Protein AF-A0A1S9ZR51-F1 (afdb_monomer)

Foldseek 3Di:
DPPLDPVCLVCLVNLQVVLLVQLLDLVSSVVVLVPDPPVCLVSSLVSNVVVVVVVVVVVVVVVVVVVVVVVVVVVVLVVCVVVDDPVCVVVSVVVVVVVVVVVCVVVCVVVVPVSVVSSVVSSVVVNVVSVVD

Radius of gyration: 22.21 Å; Cα contacts (8 Å, |Δi|>4): 59; chains: 1; bounding box: 39×25×66 Å

Secondary structure (DSSP, 8-state):
-----TTGGG-HHHHHHHHHHHTTSHHHHHHHHHTS-HHHHHHHHHHHHHHHHHHHHHHHHHHHHHHHHHHHHHHHHHHHHHHS-GGGHHHHHHHHHHHHHHHHHHHHHHHH-HHHHHHHHHHHHHHHHHHH-

Nearest PDB structures (foldseek):
  5xgj-assembly1_B  TM=2.500E-01  e=9.463E+00  Homo sapiens

Structure (mmCIF, N/CA/C/O backbone):
data_AF-A0A1S9ZR51-F1
#
_entry.id   AF-A0A1S9ZR51-F1
#
loop_
_atom_site.group_PDB
_atom_site.id
_atom_site.type_symbol
_atom_site.label_atom_id
_atom_site.label_alt_id
_atom_site.label_comp_id
_atom_site.label_asym_id
_atom_site.label_entity_id
_atom_site.label_seq_id
_atom_site.pdbx_PDB_ins_code
_atom_site.Cartn_x
_atom_site.Cartn_y
_atom_site.Cartn_z
_atom_site.occupancy
_atom_site.B_iso_or_equiv
_atom_site.auth_seq_id
_atom_site.auth_comp_id
_atom_site.auth_asym_id
_atom_site.auth_atom_id
_atom_site.pdbx_PDB_model_num
ATOM 1 N N . MET A 1 1 ? 5.133 1.512 22.237 1.00 44.94 1 MET A N 1
ATOM 2 C CA . MET A 1 1 ? 3.835 1.498 21.531 1.00 44.94 1 MET A CA 1
ATOM 3 C C . MET A 1 1 ? 3.168 2.817 21.873 1.00 44.9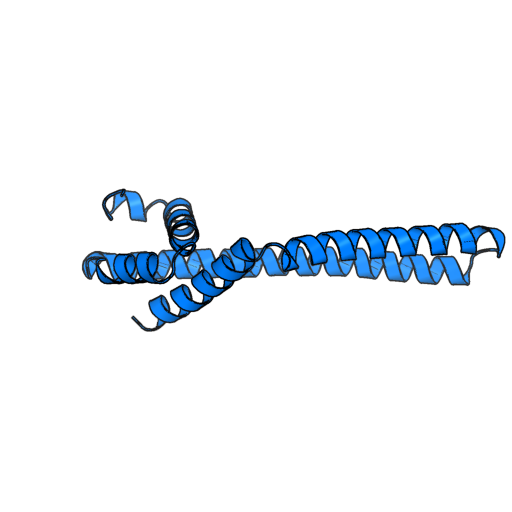4 1 MET A C 1
ATOM 5 O O . MET A 1 1 ? 2.947 3.022 23.059 1.00 44.94 1 MET A O 1
ATOM 9 N N . SER A 1 2 ? 2.989 3.757 20.929 1.00 52.38 2 SER A N 1
ATOM 10 C CA . SER A 1 2 ? 2.182 4.941 21.260 1.00 52.38 2 SER A CA 1
ATOM 11 C C . SER A 1 2 ? 0.784 4.434 21.559 1.00 52.38 2 SER A C 1
ATOM 13 O O . SER A 1 2 ? 0.235 3.635 20.796 1.00 52.38 2 SER A O 1
ATOM 15 N N . VAL A 1 3 ? 0.286 4.800 22.730 1.00 58.62 3 VAL A N 1
ATOM 16 C CA . VAL A 1 3 ? -1.060 4.470 23.171 1.00 58.62 3 VAL A CA 1
ATOM 17 C C . VAL A 1 3 ? -2.011 4.964 22.085 1.00 58.62 3 VAL A C 1
ATOM 19 O O . VAL A 1 3 ? -1.820 6.042 21.528 1.00 58.62 3 VAL A O 1
ATOM 22 N N . LEU A 1 4 ? -2.956 4.118 21.688 1.00 74.00 4 LEU A N 1
ATOM 23 C CA . LEU A 1 4 ? -3.942 4.484 20.686 1.00 74.00 4 LEU A CA 1
ATOM 24 C C . LEU A 1 4 ? -4.889 5.507 21.332 1.00 74.00 4 LEU A C 1
ATOM 26 O O . LEU A 1 4 ? -5.830 5.130 22.024 1.00 74.00 4 LEU A O 1
ATOM 30 N N . ASP A 1 5 ? -4.569 6.787 21.169 1.00 81.00 5 ASP A N 1
ATOM 31 C CA . ASP A 1 5 ? -5.292 7.924 21.733 1.00 81.00 5 ASP A CA 1
ATOM 32 C C . ASP A 1 5 ? -5.824 8.854 20.627 1.00 81.00 5 ASP A C 1
ATOM 34 O O . ASP A 1 5 ? -5.544 8.692 19.432 1.00 81.00 5 ASP A O 1
ATOM 38 N N . GLU A 1 6 ? -6.656 9.825 21.007 1.00 82.50 6 GLU A N 1
ATOM 39 C CA . GLU A 1 6 ? -7.237 10.761 20.041 1.00 82.50 6 GLU A CA 1
ATOM 40 C C . GLU A 1 6 ? -6.191 11.628 19.339 1.00 82.50 6 GLU A C 1
ATOM 42 O O . GLU A 1 6 ? -6.404 12.041 18.198 1.00 82.50 6 GLU A O 1
ATOM 47 N N . GLU A 1 7 ? -5.077 11.922 20.006 1.00 86.31 7 GLU A N 1
ATOM 48 C CA . GLU A 1 7 ? -4.007 12.747 19.456 1.00 86.31 7 GLU A CA 1
ATOM 49 C C . GLU A 1 7 ? -3.256 12.000 18.351 1.00 86.31 7 GLU A C 1
ATOM 51 O O . GLU A 1 7 ? -3.019 12.543 17.270 1.00 86.31 7 GLU A O 1
ATOM 56 N N . TYR A 1 8 ? -2.991 10.715 18.564 1.00 86.31 8 TYR A N 1
ATOM 57 C CA . TYR A 1 8 ? -2.432 9.808 17.578 1.00 86.31 8 TYR A CA 1
ATOM 58 C C . TYR A 1 8 ? -3.314 9.719 16.330 1.00 86.31 8 TYR A C 1
ATOM 60 O O . TYR A 1 8 ? -2.823 9.879 15.211 1.00 86.31 8 TYR A O 1
ATOM 68 N N . LEU A 1 9 ? -4.628 9.551 16.510 1.00 87.25 9 LEU A N 1
ATOM 69 C CA . LEU A 1 9 ? -5.591 9.437 15.408 1.00 87.25 9 LEU A CA 1
ATOM 70 C C . LEU A 1 9 ? -5.778 10.738 14.605 1.00 87.25 9 LEU A C 1
ATOM 72 O O . LEU A 1 9 ? -6.403 10.704 13.544 1.00 87.25 9 LEU A O 1
ATOM 76 N N . LYS A 1 10 ? -5.252 11.885 15.060 1.00 89.56 10 LYS A N 1
ATOM 77 C CA . LYS A 1 10 ? -5.224 13.122 14.255 1.00 89.56 10 LYS A CA 1
ATOM 78 C C . LYS A 1 10 ? -4.160 13.077 13.159 1.00 89.56 10 LYS A C 1
ATOM 80 O O . LYS A 1 10 ? -4.335 13.718 12.127 1.00 89.56 10 LYS A O 1
ATOM 85 N N . ASN A 1 11 ? -3.073 12.331 13.355 1.00 91.44 11 ASN A N 1
ATOM 86 C CA . ASN A 1 11 ? -1.985 12.245 12.383 1.00 91.44 11 ASN A CA 1
ATOM 87 C C . ASN A 1 11 ? -2.157 11.021 11.474 1.00 91.44 11 ASN A C 1
ATOM 89 O O . ASN A 1 11 ? -1.506 9.992 11.657 1.00 91.44 11 ASN A O 1
ATOM 93 N N . THR A 1 12 ? -3.031 11.148 10.474 1.00 90.19 12 THR A N 1
ATOM 94 C CA . THR A 1 12 ? -3.420 10.056 9.563 1.00 90.19 12 THR A CA 1
ATOM 95 C C . THR A 1 12 ? -2.224 9.387 8.887 1.00 90.19 12 THR A C 1
ATOM 97 O O . THR A 1 12 ? -2.130 8.159 8.849 1.00 90.19 12 THR A O 1
ATOM 100 N N . ARG A 1 13 ? -1.244 10.185 8.453 1.00 88.56 13 ARG A N 1
ATOM 101 C CA . ARG A 1 13 ? -0.026 9.696 7.801 1.00 88.56 13 ARG A CA 1
ATOM 102 C C . ARG A 1 13 ? 0.851 8.875 8.741 1.00 88.56 13 ARG A C 1
ATOM 104 O O . ARG A 1 13 ? 1.386 7.844 8.340 1.00 88.56 13 ARG A O 1
ATOM 111 N N . LYS A 1 14 ? 1.004 9.312 9.994 1.00 90.88 14 LYS A N 1
ATOM 112 C CA . LYS A 1 14 ? 1.745 8.552 11.011 1.00 90.88 14 LYS A CA 1
ATOM 113 C C . LYS A 1 14 ? 1.046 7.227 11.311 1.00 90.88 14 LYS A C 1
ATOM 115 O O . LYS A 1 14 ? 1.704 6.193 11.319 1.00 90.88 14 LYS A O 1
ATOM 120 N N . VAL A 1 15 ? -0.277 7.254 11.468 1.00 90.94 15 VAL A N 1
ATOM 121 C CA . VAL A 1 15 ? -1.104 6.061 11.706 1.00 90.94 15 VAL A CA 1
ATOM 122 C C . VAL A 1 15 ? -0.929 5.032 10.583 1.00 90.94 15 VAL A C 1
ATOM 124 O O . VAL A 1 15 ? -0.678 3.856 10.849 1.00 90.94 15 VAL A O 1
ATOM 127 N N . TYR A 1 16 ? -0.991 5.475 9.325 1.00 91.25 16 TYR A N 1
ATOM 128 C CA . TYR A 1 16 ? -0.793 4.604 8.167 1.00 91.25 16 TYR A CA 1
ATOM 129 C C . TYR A 1 16 ? 0.639 4.059 8.061 1.00 91.25 16 TYR A C 1
ATOM 131 O O . TYR A 1 16 ? 0.833 2.872 7.789 1.00 91.25 16 TYR A O 1
ATOM 139 N N . ASN A 1 17 ? 1.651 4.885 8.333 1.00 90.75 17 ASN A N 1
ATOM 140 C CA . ASN A 1 17 ? 3.045 4.438 8.333 1.00 90.75 17 ASN A CA 1
ATOM 141 C C . ASN A 1 17 ? 3.308 3.382 9.414 1.00 90.75 17 ASN A C 1
ATOM 143 O O . ASN A 1 17 ? 3.969 2.381 9.147 1.00 90.75 17 ASN A O 1
ATOM 147 N N . ASP A 1 18 ? 2.768 3.567 10.618 1.00 90.50 18 ASP A N 1
ATOM 148 C CA . ASP A 1 18 ? 2.905 2.602 11.710 1.00 90.50 18 ASP A CA 1
ATOM 149 C C . ASP A 1 18 ? 2.198 1.280 11.392 1.00 90.50 18 ASP A C 1
ATOM 151 O O . ASP A 1 18 ? 2.735 0.208 11.676 1.00 90.50 18 ASP A O 1
ATOM 155 N N . PHE A 1 19 ? 1.026 1.344 10.752 1.00 90.62 19 PHE A N 1
ATOM 156 C CA . PHE A 1 19 ? 0.335 0.169 10.222 1.00 90.62 19 PHE A CA 1
ATOM 157 C C . PHE A 1 19 ? 1.208 -0.584 9.209 1.00 90.62 19 PHE A C 1
ATOM 159 O O . PHE A 1 19 ? 1.439 -1.785 9.358 1.00 90.62 19 PHE A O 1
ATOM 166 N N . CYS A 1 20 ? 1.772 0.127 8.228 1.00 89.31 20 CYS A N 1
ATOM 167 C CA . CYS A 1 20 ? 2.674 -0.460 7.239 1.00 89.31 20 CYS A CA 1
ATOM 168 C C . CYS A 1 20 ? 3.929 -1.059 7.887 1.00 89.31 20 CYS A C 1
ATOM 170 O O . CYS A 1 20 ? 4.393 -2.114 7.467 1.00 89.31 20 CYS A O 1
ATOM 172 N N . ASN A 1 21 ? 4.481 -0.420 8.919 1.00 90.38 21 ASN A N 1
ATOM 173 C CA . ASN A 1 21 ? 5.651 -0.922 9.638 1.00 90.38 21 ASN A CA 1
ATOM 174 C C . ASN A 1 21 ? 5.341 -2.196 10.427 1.00 90.38 21 ASN A C 1
ATOM 176 O O . ASN A 1 21 ? 6.128 -3.136 10.406 1.00 90.38 21 ASN A O 1
ATOM 180 N N . LYS A 1 22 ? 4.168 -2.279 11.060 1.00 88.06 22 LYS A N 1
ATOM 181 C CA . LYS A 1 22 ? 3.724 -3.496 11.755 1.00 88.06 22 LYS A CA 1
ATOM 182 C C . LYS A 1 22 ? 3.479 -4.667 10.802 1.00 88.06 22 LYS A C 1
ATOM 184 O O . LYS A 1 22 ? 3.642 -5.813 11.208 1.00 88.06 22 LYS A O 1
ATOM 189 N N . ALA A 1 23 ? 3.162 -4.402 9.534 1.00 88.50 23 ALA A N 1
ATOM 190 C CA . ALA A 1 23 ? 2.918 -5.439 8.533 1.00 88.50 23 ALA A CA 1
ATOM 191 C C . ALA A 1 23 ? 4.158 -6.284 8.164 1.00 88.50 23 ALA A C 1
ATOM 193 O O . ALA A 1 23 ? 4.039 -7.230 7.385 1.00 88.50 23 ALA A O 1
ATOM 194 N N . ASP A 1 24 ? 5.334 -6.010 8.739 1.00 86.38 24 ASP A N 1
ATOM 195 C CA . ASP A 1 24 ? 6.483 -6.921 8.661 1.00 86.38 24 ASP A CA 1
ATOM 196 C C . ASP A 1 24 ? 6.172 -8.300 9.283 1.00 86.38 24 ASP A C 1
ATOM 198 O O . ASP A 1 24 ? 6.713 -9.310 8.833 1.00 86.38 24 ASP A O 1
ATOM 202 N N . SER A 1 25 ? 5.242 -8.368 10.246 1.00 88.44 25 SER A N 1
ATOM 203 C CA . SER A 1 25 ? 4.689 -9.616 10.785 1.00 88.44 25 SER A CA 1
ATOM 204 C C . SER A 1 25 ? 3.162 -9.552 10.829 1.00 88.44 25 SER A C 1
ATOM 206 O O . SER A 1 25 ? 2.583 -8.767 11.584 1.00 88.44 25 SER A O 1
ATOM 208 N N . TYR A 1 26 ? 2.515 -10.405 10.029 1.00 87.81 26 TYR A N 1
ATOM 209 C CA . TYR A 1 26 ? 1.056 -10.474 9.922 1.00 87.81 26 TYR A CA 1
ATOM 210 C C . TYR A 1 26 ? 0.379 -10.713 11.278 1.00 87.81 26 TYR A C 1
ATOM 212 O O . TYR A 1 26 ? -0.490 -9.931 11.653 1.00 87.81 26 TYR A O 1
ATOM 220 N N . GLU A 1 27 ? 0.821 -11.725 12.032 1.00 88.12 27 GLU A N 1
ATOM 221 C CA . GLU A 1 27 ? 0.243 -12.067 13.341 1.00 88.12 27 GLU A CA 1
ATOM 222 C C . GLU A 1 27 ? 0.326 -10.888 14.312 1.00 88.12 27 GLU A C 1
ATOM 224 O O . GLU A 1 27 ? -0.677 -10.466 14.874 1.00 88.12 27 GLU A O 1
ATOM 229 N N . SER A 1 28 ? 1.494 -10.244 14.408 1.00 87.50 28 SER A N 1
ATOM 230 C CA . SER A 1 28 ? 1.669 -9.106 15.319 1.00 87.50 28 SER A CA 1
ATOM 231 C C . SER A 1 28 ? 0.791 -7.899 14.962 1.00 87.50 28 SER A C 1
ATOM 233 O O . SER A 1 28 ? 0.354 -7.147 15.838 1.00 87.50 28 SER A O 1
ATOM 235 N N . ALA A 1 29 ? 0.534 -7.691 13.668 1.00 88.19 29 ALA A N 1
ATOM 236 C CA . ALA A 1 29 ? -0.319 -6.616 13.187 1.00 88.19 29 ALA A CA 1
ATOM 237 C C . ALA A 1 29 ? -1.802 -6.946 13.396 1.00 88.19 29 ALA A C 1
ATOM 239 O O . ALA A 1 29 ? -2.572 -6.067 13.785 1.00 88.19 29 ALA A O 1
ATOM 240 N N . LYS A 1 30 ? -2.186 -8.207 13.188 1.00 91.75 30 LYS A N 1
ATOM 241 C CA . LYS A 1 30 ? -3.531 -8.712 13.459 1.00 91.75 30 LYS A CA 1
ATOM 242 C C . LYS A 1 30 ? -3.862 -8.615 14.947 1.00 91.75 30 LYS A C 1
ATOM 244 O O . LYS A 1 30 ? -4.861 -7.989 15.289 1.00 91.75 30 LYS A O 1
ATOM 249 N N . ASP A 1 31 ? -2.975 -9.094 15.816 1.00 90.19 31 ASP A N 1
ATOM 250 C CA . ASP A 1 31 ? -3.117 -8.993 17.271 1.00 90.19 31 ASP A CA 1
ATOM 251 C C . ASP A 1 31 ? -3.257 -7.539 17.724 1.00 90.19 31 ASP A C 1
ATOM 253 O O . ASP A 1 31 ? -4.072 -7.216 18.586 1.00 90.19 31 ASP A O 1
ATOM 257 N N . PHE A 1 32 ? -2.496 -6.621 17.124 1.00 88.75 32 PHE A N 1
ATOM 258 C CA . PHE A 1 32 ? -2.646 -5.201 17.420 1.00 88.75 32 PHE A CA 1
ATOM 259 C C . PHE A 1 32 ? -4.054 -4.699 17.080 1.00 88.75 32 PHE A C 1
ATOM 261 O O . PHE A 1 32 ? -4.678 -4.069 17.927 1.00 88.75 32 PHE A O 1
ATOM 268 N N . ILE A 1 33 ? -4.566 -5.006 15.883 1.00 89.50 33 ILE A N 1
ATOM 269 C CA . ILE A 1 33 ? -5.926 -4.636 15.452 1.00 89.50 33 ILE A CA 1
ATOM 270 C C . ILE A 1 33 ? -6.988 -5.279 16.357 1.00 89.50 33 ILE A C 1
ATOM 272 O O . ILE A 1 33 ? -8.045 -4.690 16.594 1.00 89.50 33 ILE A O 1
ATOM 276 N N . ASP A 1 34 ? -6.721 -6.479 16.869 1.00 89.62 34 ASP A N 1
ATOM 277 C CA . ASP A 1 34 ? -7.587 -7.212 17.795 1.00 89.62 34 ASP A CA 1
ATOM 278 C C . ASP A 1 34 ? -7.682 -6.583 19.176 1.00 89.62 34 ASP A C 1
ATOM 280 O O . ASP A 1 34 ? -8.759 -6.589 19.768 1.00 89.62 34 ASP A O 1
ATOM 284 N N . ASN A 1 35 ? -6.623 -5.906 19.606 1.00 89.94 35 ASN A N 1
ATOM 285 C CA . ASN A 1 35 ? -6.570 -5.207 20.883 1.00 89.94 35 ASN A CA 1
ATOM 286 C C . ASN A 1 35 ? -6.968 -3.718 20.808 1.00 89.94 35 ASN A C 1
ATOM 288 O O . ASN A 1 35 ? -6.893 -3.016 21.817 1.00 89.94 35 ASN A O 1
ATOM 292 N N . ILE A 1 36 ? -7.389 -3.204 19.645 1.00 87.62 36 ILE A N 1
ATOM 293 C CA . ILE A 1 36 ? -7.880 -1.822 19.528 1.00 87.62 36 ILE A CA 1
ATOM 294 C C . ILE A 1 36 ? -9.248 -1.693 20.223 1.00 87.62 36 ILE A C 1
ATOM 296 O O . ILE A 1 36 ? -10.176 -2.424 19.868 1.00 87.62 36 ILE A O 1
ATOM 300 N N . PRO A 1 37 ? -9.435 -0.725 21.145 1.00 87.38 37 PRO A N 1
ATOM 301 C CA . PRO A 1 37 ? -10.743 -0.464 21.739 1.00 87.38 37 PRO A CA 1
ATOM 302 C C . PRO A 1 37 ? -11.789 -0.112 20.675 1.00 87.38 37 PRO A C 1
ATOM 304 O O . PRO A 1 37 ? -11.524 0.695 19.780 1.00 87.38 37 PRO A O 1
ATOM 307 N N . ALA A 1 38 ? -13.005 -0.653 20.807 1.00 85.50 38 ALA A N 1
ATOM 308 C CA . ALA A 1 38 ? -14.086 -0.472 19.829 1.00 85.50 38 ALA A CA 1
ATOM 309 C C . ALA A 1 38 ? -14.389 1.007 19.516 1.00 85.50 38 ALA A C 1
ATOM 311 O O . ALA A 1 38 ? -14.658 1.353 18.367 1.00 85.50 38 ALA A O 1
ATOM 312 N N . VAL A 1 39 ? -14.257 1.884 20.520 1.00 85.88 39 VAL A N 1
ATOM 313 C CA . VAL A 1 39 ? -14.445 3.343 20.404 1.00 85.88 39 VAL A CA 1
ATOM 314 C C . VAL A 1 39 ? -13.511 3.963 19.356 1.00 85.88 39 VAL A C 1
ATOM 316 O O . VAL A 1 39 ? -13.895 4.889 18.646 1.00 85.88 39 VAL A O 1
ATOM 319 N N . TYR A 1 40 ? -12.297 3.428 19.216 1.00 87.56 40 TYR A N 1
ATOM 320 C CA . TYR A 1 40 ? -11.284 3.939 18.294 1.00 87.56 40 TYR A CA 1
ATOM 321 C C . TYR A 1 40 ? -11.170 3.129 17.000 1.00 87.56 40 TYR A C 1
ATOM 323 O O . TYR A 1 40 ? -10.650 3.642 16.008 1.00 87.56 40 TYR A O 1
ATOM 331 N N . LEU A 1 41 ? -11.675 1.890 16.978 1.00 89.06 41 LEU A N 1
ATOM 332 C CA . LEU A 1 41 ? -11.552 0.978 15.839 1.00 89.06 41 LEU A CA 1
ATOM 333 C C . LEU A 1 41 ? -12.156 1.559 14.557 1.00 89.06 41 LEU A C 1
ATOM 335 O O . LEU A 1 41 ? -11.507 1.534 13.513 1.00 89.06 41 LEU A O 1
ATOM 339 N N . ALA A 1 42 ? -13.361 2.128 14.636 1.00 89.69 42 ALA A N 1
ATOM 340 C CA . ALA A 1 42 ? -14.037 2.703 13.474 1.00 89.69 42 ALA A CA 1
ATOM 341 C C . ALA A 1 42 ? -13.223 3.847 12.844 1.00 89.69 42 ALA A C 1
ATOM 343 O O . ALA A 1 42 ? -13.056 3.912 11.625 1.00 89.69 42 ALA A O 1
ATOM 344 N N . ARG A 1 43 ? -12.653 4.720 13.685 1.00 89.88 43 ARG A N 1
ATOM 345 C CA . ARG A 1 43 ? -11.832 5.851 13.241 1.00 89.88 43 ARG A CA 1
ATOM 346 C C . ARG A 1 43 ? -10.487 5.391 12.689 1.00 89.88 43 ARG A C 1
ATOM 348 O O . ARG A 1 43 ? -10.077 5.858 11.631 1.00 89.88 43 ARG A O 1
ATOM 355 N N . TYR A 1 44 ? -9.831 4.447 13.362 1.00 90.88 44 TYR A N 1
ATOM 356 C CA . TYR A 1 44 ? -8.595 3.834 12.880 1.00 90.88 44 TYR A CA 1
ATOM 357 C C . TYR A 1 44 ? -8.798 3.184 11.503 1.00 90.88 44 TYR A C 1
ATOM 359 O O . TYR A 1 44 ? -8.043 3.460 10.573 1.00 90.88 44 TYR A O 1
ATOM 367 N N . LYS A 1 45 ? -9.872 2.401 11.338 1.00 92.31 45 LYS A N 1
ATOM 368 C CA . LYS A 1 45 ? -10.261 1.783 10.063 1.00 92.31 45 LYS A CA 1
ATOM 369 C C . LYS A 1 45 ? -10.437 2.821 8.958 1.00 92.31 45 LYS A C 1
ATOM 371 O O . LYS A 1 45 ? -9.853 2.665 7.889 1.00 92.31 45 LYS A O 1
ATOM 376 N N . ALA A 1 46 ? -11.198 3.884 9.216 1.00 91.62 46 ALA A N 1
ATOM 377 C CA . ALA A 1 46 ? -11.431 4.937 8.231 1.00 91.62 46 ALA A CA 1
ATOM 378 C C . ALA A 1 46 ? -10.121 5.599 7.768 1.00 91.62 46 ALA A C 1
ATOM 380 O O . ALA A 1 46 ? -9.920 5.786 6.571 1.00 91.62 46 ALA A O 1
ATOM 381 N N . ILE A 1 47 ? -9.209 5.885 8.704 1.00 93.00 47 ILE A N 1
ATOM 382 C CA . ILE A 1 47 ? -7.900 6.485 8.410 1.00 93.00 47 ILE A CA 1
ATOM 383 C C . ILE A 1 47 ? -7.057 5.564 7.526 1.00 93.00 47 ILE A C 1
ATOM 385 O O . ILE A 1 47 ? -6.576 5.996 6.481 1.00 93.00 47 ILE A O 1
ATOM 389 N N . ILE A 1 48 ? -6.892 4.296 7.922 1.00 93.75 48 ILE A N 1
ATOM 390 C CA . ILE A 1 48 ? -6.059 3.344 7.175 1.00 93.75 48 ILE A CA 1
ATOM 391 C C . ILE A 1 48 ? -6.601 3.131 5.763 1.00 93.75 48 ILE A C 1
ATOM 393 O O . ILE A 1 48 ? -5.824 3.110 4.812 1.00 93.75 48 ILE A O 1
ATOM 397 N N . LEU A 1 49 ? -7.921 2.994 5.610 1.00 93.56 49 LEU A N 1
ATOM 398 C CA . LEU A 1 49 ? -8.532 2.776 4.301 1.00 93.56 49 LEU A CA 1
ATOM 399 C C . LEU A 1 49 ? -8.404 4.000 3.388 1.00 93.56 49 LEU A C 1
ATOM 401 O O . LEU A 1 49 ? -8.067 3.830 2.218 1.00 93.56 49 LEU A O 1
ATOM 405 N N . ALA A 1 50 ? -8.615 5.210 3.914 1.00 92.38 50 ALA A N 1
ATOM 406 C CA . ALA A 1 50 ? -8.491 6.442 3.137 1.00 92.38 50 ALA A CA 1
ATOM 407 C C . ALA A 1 50 ? -7.044 6.699 2.681 1.00 92.38 50 ALA A C 1
ATOM 409 O O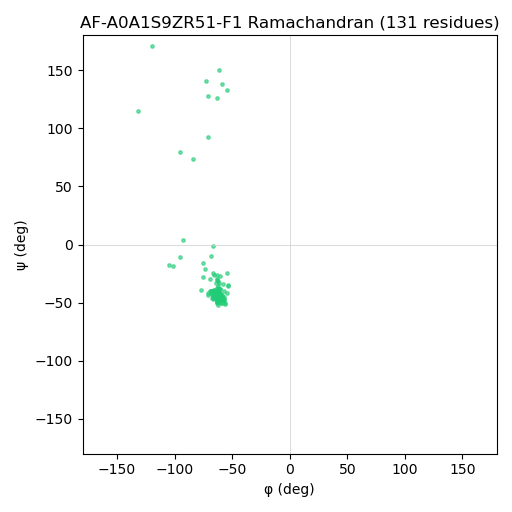 . ALA A 1 50 ? -6.806 6.986 1.507 1.00 92.38 50 ALA A O 1
ATOM 410 N N . GLU A 1 51 ? -6.069 6.548 3.583 1.00 92.12 51 GLU A N 1
ATOM 411 C CA . GLU A 1 51 ? -4.648 6.704 3.248 1.00 92.12 51 GLU A CA 1
ATOM 412 C C . GLU A 1 51 ? -4.182 5.619 2.271 1.00 92.12 51 GLU A C 1
ATOM 414 O O . GLU A 1 51 ? -3.480 5.917 1.305 1.00 92.12 51 GLU A O 1
ATOM 419 N N . HIS A 1 52 ? -4.629 4.371 2.450 1.00 91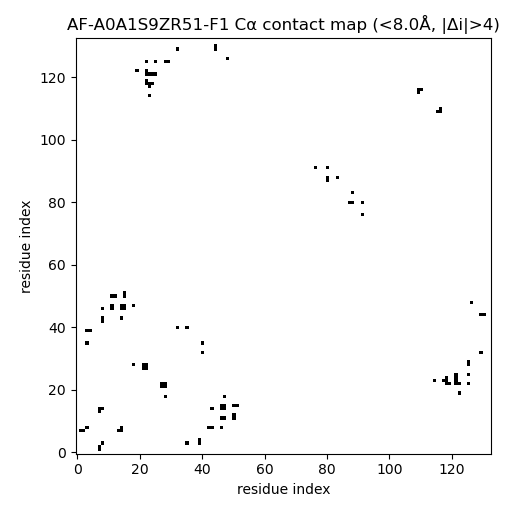.69 52 HIS A N 1
ATOM 420 C CA . HIS A 1 52 ? -4.297 3.302 1.516 1.00 91.69 52 HIS A CA 1
ATOM 421 C C . HIS A 1 52 ? -4.836 3.571 0.110 1.00 91.69 52 HIS A C 1
ATOM 423 O O . HIS A 1 52 ? -4.105 3.414 -0.865 1.00 91.69 52 HIS A O 1
ATOM 429 N N . GLU A 1 53 ? -6.097 3.991 -0.013 1.00 91.19 53 GLU A N 1
ATOM 430 C CA . GLU A 1 53 ? -6.695 4.311 -1.311 1.00 91.19 53 GLU A CA 1
ATOM 431 C C . GLU A 1 53 ? -5.970 5.480 -1.992 1.00 91.19 53 GLU A C 1
ATOM 433 O O . GLU A 1 53 ? -5.702 5.427 -3.194 1.00 91.19 53 GLU A O 1
ATOM 438 N N . SER A 1 54 ? -5.597 6.507 -1.223 1.00 89.12 54 SER A N 1
ATOM 439 C CA . SER A 1 54 ? -4.783 7.628 -1.703 1.00 89.12 54 SER A CA 1
ATOM 440 C C . SER A 1 54 ? -3.421 7.157 -2.225 1.00 89.12 54 SER A C 1
ATOM 442 O O . SER A 1 54 ? -3.031 7.502 -3.343 1.00 89.12 54 SER A O 1
ATOM 444 N N . CYS A 1 55 ? -2.723 6.299 -1.471 1.00 86.88 55 CYS A N 1
ATOM 445 C CA . CYS A 1 55 ? -1.461 5.701 -1.904 1.00 86.88 55 CYS A CA 1
ATOM 446 C C . CYS A 1 55 ? -1.619 4.884 -3.191 1.00 86.88 55 CYS A C 1
ATOM 448 O O . CYS A 1 55 ? -0.826 5.061 -4.110 1.00 86.88 55 CYS A O 1
ATOM 450 N N . VAL A 1 56 ? -2.653 4.042 -3.293 1.00 86.94 56 VAL A N 1
ATOM 451 C CA . VAL A 1 56 ? -2.903 3.222 -4.491 1.00 86.94 56 VAL A CA 1
ATOM 452 C C . VAL A 1 56 ? -3.163 4.096 -5.718 1.00 86.94 56 VAL A C 1
ATOM 454 O O . VAL A 1 56 ? -2.585 3.842 -6.774 1.00 86.94 56 VAL A O 1
ATOM 457 N 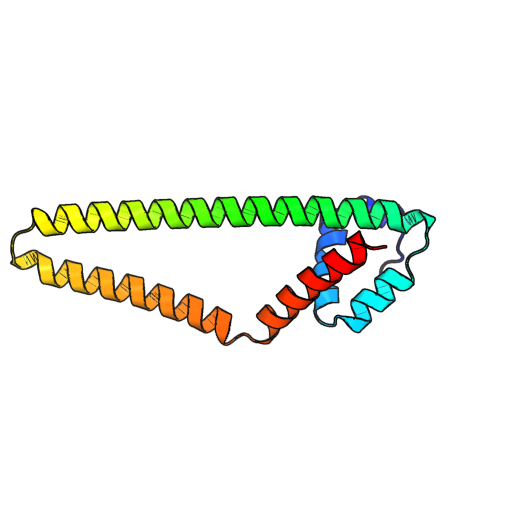N . LYS A 1 57 ? -3.976 5.152 -5.586 1.00 87.56 57 LYS A N 1
ATOM 458 C CA . LYS A 1 57 ? -4.233 6.104 -6.680 1.00 87.56 57 LYS A CA 1
ATOM 459 C C . LYS A 1 57 ? -2.967 6.843 -7.103 1.00 87.56 57 LYS A C 1
ATOM 461 O O . LYS A 1 57 ? -2.739 7.037 -8.294 1.00 87.56 57 LYS A O 1
ATOM 466 N N . ASN A 1 58 ? -2.136 7.244 -6.143 1.00 87.12 58 ASN A N 1
ATOM 467 C CA . ASN A 1 58 ? -0.873 7.911 -6.437 1.00 87.12 58 ASN A CA 1
ATOM 468 C C . ASN A 1 58 ? 0.114 6.972 -7.150 1.00 87.12 58 ASN A C 1
ATOM 470 O O . ASN A 1 58 ? 0.703 7.350 -8.160 1.00 87.12 58 ASN A O 1
ATOM 474 N N . ASP A 1 59 ? 0.249 5.731 -6.680 1.00 82.88 59 ASP A N 1
ATOM 475 C CA . ASP A 1 59 ? 1.095 4.716 -7.318 1.00 82.88 59 ASP A CA 1
ATOM 476 C C . ASP A 1 59 ? 0.614 4.396 -8.740 1.00 82.88 59 ASP A C 1
ATOM 478 O O . ASP A 1 59 ? 1.419 4.245 -9.662 1.00 82.88 59 ASP A O 1
ATOM 482 N N . GLU A 1 60 ? -0.701 4.333 -8.947 1.00 84.38 60 GLU A N 1
ATOM 483 C CA . GLU A 1 60 ? -1.297 4.181 -10.271 1.00 84.38 60 GLU A CA 1
ATOM 484 C C . GLU A 1 60 ? -0.995 5.376 -11.182 1.00 84.38 60 GLU A C 1
ATOM 486 O O . GLU A 1 60 ? -0.594 5.173 -12.329 1.00 84.38 60 GLU A O 1
ATOM 491 N N . ALA A 1 61 ? -1.109 6.608 -10.682 1.00 84.00 61 ALA A N 1
ATOM 492 C CA . ALA A 1 61 ? -0.774 7.809 -11.442 1.00 84.00 61 ALA A CA 1
ATOM 493 C C . ALA A 1 61 ? 0.706 7.825 -11.861 1.00 84.00 61 ALA A C 1
ATOM 495 O O . ALA A 1 61 ? 1.014 8.079 -13.028 1.00 84.00 61 ALA A O 1
ATOM 496 N N . VAL A 1 62 ? 1.618 7.482 -10.945 1.00 81.19 62 VAL A N 1
ATOM 497 C CA . VAL A 1 62 ? 3.056 7.372 -11.237 1.00 81.19 62 VAL A CA 1
ATOM 498 C C . VAL A 1 62 ? 3.317 6.278 -12.267 1.00 81.19 62 VAL A C 1
ATOM 500 O O . VAL A 1 62 ? 4.041 6.507 -13.235 1.00 81.19 62 VAL A O 1
ATOM 503 N N . ARG A 1 63 ? 2.703 5.100 -12.114 1.00 83.12 63 ARG A N 1
ATOM 504 C CA . ARG A 1 63 ? 2.834 4.002 -13.080 1.00 83.12 63 ARG A CA 1
ATOM 505 C C . ARG A 1 63 ? 2.332 4.415 -14.461 1.00 83.12 63 ARG A C 1
ATOM 507 O O . ARG A 1 63 ? 3.010 4.141 -15.450 1.00 83.12 63 ARG A O 1
ATOM 514 N N . ASN A 1 64 ? 1.188 5.086 -14.542 1.00 83.88 64 ASN A N 1
ATOM 515 C CA . ASN A 1 64 ? 0.616 5.550 -15.805 1.00 83.88 64 ASN A CA 1
ATOM 516 C C . ASN A 1 64 ? 1.506 6.607 -16.468 1.00 83.88 64 ASN A C 1
ATOM 518 O O . ASN A 1 64 ? 1.732 6.537 -17.674 1.00 83.88 64 ASN A O 1
ATOM 522 N N . PHE A 1 65 ? 2.074 7.527 -15.684 1.00 83.88 65 PHE A N 1
ATOM 523 C CA . PHE A 1 65 ? 3.044 8.509 -16.167 1.00 83.88 65 PHE A CA 1
ATOM 524 C C . PHE A 1 65 ? 4.325 7.850 -16.696 1.00 83.88 65 PHE A C 1
ATOM 526 O O . PHE A 1 65 ? 4.751 8.123 -17.813 1.00 83.88 65 PHE A O 1
ATOM 533 N N . VAL A 1 66 ? 4.927 6.935 -15.935 1.00 79.88 66 VAL A N 1
ATOM 534 C CA . VAL A 1 66 ? 6.134 6.217 -16.375 1.00 79.88 66 VAL A CA 1
ATOM 535 C C . VAL A 1 66 ? 5.845 5.412 -17.642 1.00 79.88 66 VAL A C 1
ATOM 537 O O . VAL A 1 66 ? 6.625 5.451 -18.591 1.00 79.88 66 VAL A O 1
ATOM 540 N N . THR A 1 67 ? 4.698 4.733 -17.695 1.00 79.00 67 THR A N 1
ATOM 541 C CA . THR A 1 67 ? 4.281 3.954 -18.868 1.00 79.00 67 THR A CA 1
ATOM 542 C C . THR A 1 67 ? 4.102 4.850 -20.091 1.00 79.00 67 THR A C 1
ATOM 544 O O . THR A 1 67 ? 4.592 4.502 -21.161 1.00 79.00 67 THR A O 1
ATOM 547 N N . SER A 1 68 ? 3.464 6.018 -19.958 1.00 79.12 68 SER A N 1
ATOM 548 C CA . SER A 1 68 ? 3.258 6.932 -21.089 1.00 79.12 68 SER A CA 1
ATOM 549 C C . SER A 1 68 ? 4.568 7.544 -21.598 1.00 79.12 68 SER A C 1
ATOM 551 O O . SER A 1 68 ? 4.784 7.619 -22.810 1.00 79.12 68 SER A O 1
ATOM 553 N N . VAL A 1 69 ? 5.484 7.912 -20.698 1.00 80.25 69 VAL A N 1
ATOM 554 C CA . VAL A 1 69 ? 6.826 8.402 -21.055 1.00 80.25 69 VAL A CA 1
ATOM 555 C C . VAL A 1 69 ? 7.629 7.328 -21.789 1.00 80.25 69 VAL A C 1
ATOM 557 O O . VAL A 1 69 ? 8.240 7.604 -22.817 1.00 80.25 69 VAL A O 1
ATOM 560 N N . LEU A 1 70 ? 7.595 6.081 -21.325 1.00 79.75 70 LEU A N 1
ATOM 561 C CA . LEU A 1 70 ? 8.302 4.988 -21.997 1.00 79.75 70 LEU A CA 1
ATOM 562 C C . LEU A 1 70 ? 7.686 4.647 -23.348 1.00 79.75 70 LEU A C 1
ATOM 564 O O . LEU A 1 70 ? 8.417 4.406 -24.304 1.00 79.75 70 LEU A O 1
ATOM 568 N N . LEU A 1 71 ? 6.357 4.646 -23.444 1.00 79.62 71 LEU A N 1
ATOM 569 C CA . LEU A 1 71 ? 5.660 4.342 -24.688 1.00 79.62 71 LEU A CA 1
ATOM 570 C C . LEU A 1 71 ? 5.912 5.434 -25.734 1.00 79.62 71 LEU A C 1
ATOM 572 O O . LEU A 1 71 ? 6.183 5.126 -26.889 1.00 79.62 71 LEU A O 1
ATOM 576 N N . SER A 1 72 ? 5.906 6.707 -25.328 1.00 77.94 72 SER A N 1
ATOM 577 C CA . SER A 1 72 ? 6.262 7.828 -26.210 1.00 77.94 72 SER A CA 1
ATOM 578 C C . SER A 1 72 ? 7.734 7.802 -26.633 1.00 77.94 72 SER A C 1
ATOM 580 O O . SER A 1 72 ? 8.031 8.039 -27.808 1.00 77.94 72 SER A O 1
ATOM 582 N N . ALA A 1 73 ? 8.652 7.444 -25.729 1.00 78.38 73 ALA A N 1
ATOM 583 C CA . ALA A 1 73 ? 10.057 7.231 -26.064 1.00 78.38 73 ALA A CA 1
ATOM 584 C C . ALA A 1 73 ? 10.228 6.069 -27.053 1.00 78.38 73 ALA A C 1
ATOM 586 O O . ALA A 1 73 ? 10.952 6.214 -28.034 1.00 78.38 73 ALA A O 1
ATOM 587 N N . LEU A 1 74 ? 9.511 4.959 -26.854 1.00 76.25 74 LEU A N 1
ATOM 588 C CA . LEU A 1 74 ? 9.514 3.799 -27.746 1.00 76.25 74 LEU A CA 1
ATOM 589 C C . LEU A 1 74 ? 8.963 4.142 -29.137 1.00 76.25 74 LEU A C 1
ATOM 591 O O . LEU A 1 74 ? 9.558 3.765 -30.142 1.00 76.25 74 LEU A O 1
ATOM 595 N N . VAL A 1 75 ? 7.852 4.878 -29.215 1.00 78.44 75 VAL A N 1
ATOM 596 C CA . VAL A 1 75 ? 7.273 5.313 -30.496 1.00 78.44 75 VAL A CA 1
ATOM 597 C C . VAL A 1 75 ? 8.229 6.259 -31.225 1.00 78.44 75 VAL A C 1
ATOM 599 O O . VAL A 1 75 ? 8.484 6.070 -32.411 1.00 78.44 75 VAL A O 1
ATOM 602 N N . SER A 1 76 ? 8.821 7.227 -30.520 1.00 77.88 76 SER A N 1
ATOM 603 C CA . SER A 1 76 ? 9.808 8.151 -31.101 1.00 77.88 76 SER A CA 1
ATOM 604 C C . SER A 1 76 ? 11.049 7.412 -31.605 1.00 77.88 76 SER A C 1
ATOM 606 O O . SER A 1 76 ? 11.559 7.695 -32.689 1.00 77.88 76 SER A O 1
ATOM 608 N N . ALA A 1 77 ? 11.499 6.424 -30.835 1.00 71.56 77 ALA A N 1
ATOM 609 C CA . ALA A 1 77 ? 12.589 5.528 -31.171 1.00 71.56 77 ALA A CA 1
ATOM 610 C C . ALA A 1 77 ? 12.291 4.732 -32.461 1.00 71.56 77 ALA A C 1
ATOM 612 O O . ALA A 1 77 ? 13.092 4.755 -33.396 1.00 71.56 77 ALA A O 1
ATOM 613 N N . LEU A 1 78 ? 11.115 4.105 -32.558 1.00 72.81 78 LEU A N 1
ATOM 614 C CA . LEU A 1 78 ? 10.682 3.363 -33.747 1.00 72.81 78 LEU A CA 1
ATOM 615 C C . LEU A 1 78 ? 10.583 4.255 -34.990 1.00 72.81 78 LEU A C 1
ATOM 617 O O . LEU A 1 78 ? 11.102 3.891 -36.043 1.00 72.81 78 LEU A O 1
ATOM 621 N N . VAL A 1 79 ? 9.974 5.440 -34.871 1.00 75.00 79 VAL A N 1
ATOM 622 C CA . VAL A 1 79 ? 9.882 6.403 -35.983 1.00 75.00 79 VAL A CA 1
ATOM 623 C C . VAL A 1 79 ? 11.278 6.830 -36.439 1.00 75.00 79 VAL A C 1
ATOM 625 O O . VAL A 1 79 ? 11.555 6.846 -37.638 1.00 75.00 79 VAL A O 1
ATOM 628 N N . SER A 1 80 ? 12.194 7.098 -35.505 1.00 69.12 80 SER A N 1
ATOM 629 C CA . SER A 1 80 ? 13.577 7.439 -35.848 1.00 69.12 80 SER A CA 1
ATOM 630 C C . SER A 1 80 ? 14.275 6.298 -36.594 1.00 69.12 80 SER A C 1
ATOM 632 O O . SER A 1 80 ? 14.890 6.548 -37.626 1.00 69.12 80 SER A O 1
ATOM 634 N N . ALA A 1 81 ? 14.103 5.045 -36.162 1.00 66.31 81 ALA A N 1
ATOM 635 C CA . ALA A 1 81 ? 14.679 3.880 -36.835 1.00 66.31 81 ALA A CA 1
ATOM 636 C C . ALA A 1 81 ? 14.161 3.688 -38.276 1.00 66.31 81 ALA A C 1
ATOM 638 O O . ALA A 1 81 ? 14.914 3.238 -39.133 1.00 66.31 81 ALA A O 1
ATOM 639 N N . THR A 1 82 ? 12.909 4.069 -38.572 1.00 68.50 82 THR A N 1
ATOM 640 C CA . THR A 1 82 ? 12.360 4.001 -39.946 1.00 68.50 82 THR A CA 1
ATOM 641 C C . THR A 1 82 ? 12.899 5.077 -40.893 1.00 68.50 82 THR A C 1
ATOM 643 O O . THR A 1 82 ? 12.841 4.903 -42.107 1.00 68.50 82 THR A O 1
ATOM 646 N N . ILE A 1 83 ? 13.425 6.181 -40.353 1.00 67.00 83 ILE A N 1
ATOM 647 C CA . ILE A 1 83 ? 13.923 7.336 -41.121 1.00 67.00 83 ILE A CA 1
ATOM 648 C C . ILE A 1 83 ? 15.467 7.364 -41.143 1.00 67.00 83 ILE A C 1
ATOM 650 O O . ILE A 1 83 ? 16.079 8.034 -41.977 1.00 67.00 83 ILE A O 1
ATOM 654 N N . GLN A 1 84 ? 16.122 6.642 -40.229 1.00 60.91 84 GLN A N 1
ATOM 655 C CA . GLN A 1 84 ? 17.569 6.672 -40.035 1.00 60.91 84 GLN A CA 1
ATOM 656 C C . GLN A 1 84 ? 18.355 5.968 -41.147 1.00 60.91 84 GLN A C 1
ATOM 65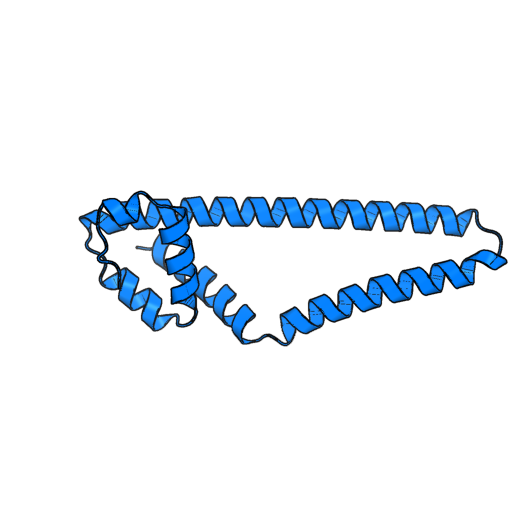8 O O . GLN A 1 84 ? 18.020 4.882 -41.616 1.00 60.91 84 GLN A O 1
ATOM 663 N N . LYS A 1 85 ? 19.490 6.580 -41.506 1.00 65.69 85 LYS A N 1
ATOM 664 C CA . LYS A 1 85 ? 20.544 5.948 -42.308 1.00 65.69 85 LYS A CA 1
ATOM 665 C C . LYS A 1 85 ? 21.114 4.727 -41.559 1.00 65.69 85 LYS A C 1
ATOM 667 O O . LYS A 1 85 ? 21.179 4.765 -40.328 1.00 65.69 85 LYS A O 1
ATOM 672 N N . PRO A 1 86 ? 21.604 3.691 -42.268 1.00 66.44 86 PRO A N 1
ATOM 673 C CA . PRO A 1 86 ? 22.092 2.441 -41.666 1.00 66.44 86 PRO A CA 1
ATOM 674 C C . PRO A 1 86 ? 23.170 2.629 -40.584 1.00 66.44 86 PRO A C 1
ATOM 676 O O . PRO A 1 86 ? 23.287 1.811 -39.676 1.00 66.44 86 PRO A O 1
ATOM 679 N N . GLU A 1 87 ? 23.905 3.739 -40.630 1.00 68.06 87 GLU A N 1
ATOM 680 C CA . GLU A 1 87 ? 24.947 4.119 -39.669 1.00 68.06 87 GLU A CA 1
ATOM 681 C C . GLU A 1 87 ? 24.425 4.344 -38.234 1.00 68.06 87 GLU A C 1
ATOM 683 O O . GLU A 1 87 ? 25.166 4.146 -37.275 1.00 68.06 87 GLU A O 1
ATOM 688 N N . PHE A 1 88 ? 23.148 4.709 -38.057 1.00 66.69 88 PHE A N 1
ATOM 689 C CA . PHE A 1 88 ? 22.572 5.017 -36.737 1.00 66.69 88 PHE A CA 1
ATOM 690 C C . PHE A 1 88 ? 21.852 3.833 -36.074 1.00 66.69 88 PHE A C 1
ATOM 692 O O . PHE A 1 88 ? 21.577 3.873 -34.872 1.00 66.69 88 PHE A O 1
ATOM 699 N N . ILE A 1 89 ? 21.619 2.747 -36.820 1.00 70.69 89 ILE A N 1
ATOM 700 C CA . ILE A 1 89 ? 20.914 1.546 -36.344 1.00 70.69 89 ILE A CA 1
ATOM 701 C C . ILE A 1 89 ? 21.654 0.897 -35.166 1.00 70.69 89 ILE A C 1
ATOM 703 O O . ILE A 1 89 ? 21.032 0.444 -34.207 1.00 70.69 89 ILE A O 1
ATOM 707 N N . ILE A 1 90 ? 22.989 0.885 -35.195 1.00 72.81 90 ILE A N 1
ATOM 708 C CA . ILE A 1 90 ? 23.805 0.269 -34.137 1.00 72.81 90 ILE A CA 1
ATOM 709 C C . ILE A 1 90 ? 23.651 1.034 -32.815 1.00 72.81 90 ILE A C 1
ATOM 711 O O . ILE A 1 90 ? 23.397 0.420 -31.778 1.00 72.81 90 ILE A O 1
ATOM 715 N N . SER A 1 91 ? 23.736 2.368 -32.851 1.00 71.62 91 SER A N 1
ATOM 716 C CA . SER A 1 91 ? 23.539 3.226 -31.673 1.00 71.62 91 SER A CA 1
ATOM 717 C C . SER A 1 91 ? 22.125 3.098 -31.102 1.00 71.62 91 SER A C 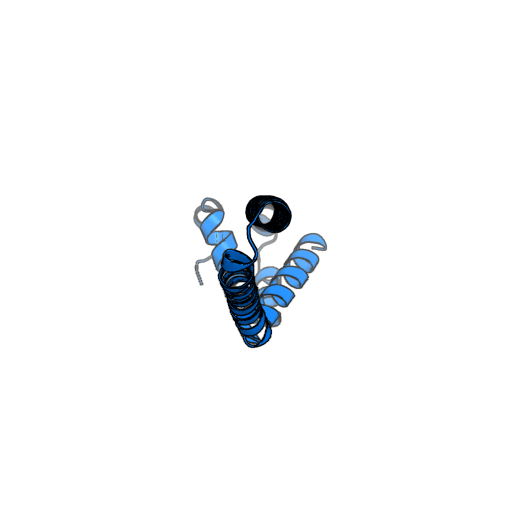1
ATOM 719 O O . SER A 1 91 ? 21.944 3.068 -29.885 1.00 71.62 91 SER A O 1
ATOM 721 N N . PHE A 1 92 ? 21.128 2.957 -31.977 1.00 72.88 92 PHE A N 1
ATOM 722 C CA . PHE A 1 92 ? 19.741 2.720 -31.596 1.00 72.88 92 PHE A CA 1
ATOM 723 C C . PHE A 1 92 ? 19.548 1.389 -30.850 1.00 72.88 92 PHE A C 1
ATOM 725 O O . PHE A 1 92 ? 18.978 1.360 -29.757 1.00 72.88 92 PHE A O 1
ATOM 732 N N . ILE A 1 93 ? 20.070 0.291 -31.408 1.00 77.69 93 ILE A N 1
ATOM 733 C CA . ILE A 1 93 ? 20.011 -1.044 -30.794 1.00 77.69 93 ILE A CA 1
ATOM 734 C C . ILE A 1 93 ? 20.719 -1.039 -29.434 1.00 77.69 93 ILE A C 1
ATOM 736 O O . ILE A 1 93 ? 20.179 -1.565 -28.460 1.00 77.69 93 ILE A O 1
ATOM 740 N N . MET A 1 94 ? 21.888 -0.396 -29.337 1.00 79.12 94 MET A N 1
ATOM 741 C CA . MET A 1 94 ? 22.612 -0.262 -28.071 1.00 79.12 94 MET A CA 1
ATOM 742 C C . MET A 1 94 ? 21.774 0.468 -27.012 1.00 79.12 94 MET A C 1
ATOM 744 O O . MET A 1 94 ? 21.684 -0.003 -25.879 1.00 79.12 94 MET A O 1
ATOM 748 N N . GLY A 1 95 ? 21.103 1.566 -27.378 1.00 78.38 95 GLY A N 1
ATOM 749 C CA . GLY A 1 95 ? 20.210 2.299 -26.475 1.00 78.38 95 GLY A CA 1
ATOM 750 C C . GLY A 1 95 ? 19.042 1.450 -25.964 1.00 78.38 95 GLY A C 1
ATOM 751 O O . GLY A 1 95 ? 18.768 1.431 -24.764 1.00 78.38 95 GLY A O 1
ATOM 752 N N . MET A 1 96 ? 18.397 0.682 -26.845 1.00 79.25 96 MET A N 1
ATOM 753 C CA . MET A 1 96 ? 17.294 -0.210 -26.469 1.00 79.25 96 MET A CA 1
ATOM 754 C C . MET A 1 96 ? 17.739 -1.328 -25.517 1.00 79.25 96 MET A C 1
ATOM 756 O O . MET A 1 96 ? 17.045 -1.614 -24.541 1.00 79.25 96 MET A O 1
ATOM 760 N N . ILE A 1 97 ? 18.915 -1.921 -25.749 1.00 81.75 97 ILE A N 1
ATOM 761 C CA . ILE A 1 97 ? 19.494 -2.940 -24.858 1.00 81.75 97 ILE A CA 1
ATOM 762 C C . ILE A 1 97 ? 19.733 -2.361 -23.457 1.00 81.75 97 ILE A C 1
ATOM 764 O O . ILE A 1 97 ? 19.408 -3.012 -22.465 1.00 81.75 97 ILE A O 1
ATOM 768 N N . TRP A 1 98 ? 20.240 -1.129 -23.361 1.00 80.25 98 TRP A N 1
ATOM 769 C CA . TRP A 1 98 ? 20.446 -0.452 -22.077 1.00 80.25 98 TRP A CA 1
ATOM 770 C C . TRP A 1 98 ? 19.138 -0.212 -21.320 1.00 80.25 98 TRP A C 1
ATOM 772 O O . TRP A 1 98 ? 19.067 -0.499 -20.123 1.00 80.25 98 TRP A O 1
ATOM 782 N N . VAL A 1 99 ? 18.088 0.253 -22.005 1.00 79.62 99 VAL A N 1
ATOM 783 C CA . VAL A 1 99 ? 16.761 0.452 -21.394 1.00 79.62 99 VAL A CA 1
ATOM 784 C C . VAL A 1 99 ? 16.214 -0.870 -20.850 1.00 79.62 99 VAL A C 1
ATOM 786 O O . VAL A 1 99 ? 15.795 -0.932 -19.694 1.00 79.62 99 VAL A O 1
ATOM 789 N N . VAL A 1 100 ? 16.277 -1.946 -21.641 1.00 80.38 100 VAL A N 1
ATOM 790 C CA . VAL A 1 100 ? 15.843 -3.286 -21.208 1.00 80.38 100 VAL A CA 1
ATOM 791 C C . VAL A 1 100 ? 16.679 -3.785 -20.024 1.00 80.38 100 VAL A C 1
ATOM 793 O O . VAL A 1 100 ? 16.122 -4.314 -19.062 1.00 80.38 100 VAL A O 1
ATOM 796 N N . GLY A 1 101 ? 17.997 -3.571 -20.042 1.00 82.19 101 GLY A N 1
ATOM 797 C CA . GLY A 1 101 ? 18.897 -3.948 -18.951 1.00 82.19 101 GLY A CA 1
ATOM 798 C C . GLY A 1 101 ? 18.551 -3.269 -17.623 1.00 82.19 101 GLY A C 1
ATOM 799 O O . GLY A 1 101 ? 18.458 -3.939 -16.594 1.00 82.19 101 GLY A O 1
ATOM 800 N N . VAL A 1 102 ? 18.281 -1.959 -17.637 1.00 79.94 102 VAL A N 1
ATOM 801 C CA . VAL A 1 102 ? 17.843 -1.214 -16.441 1.00 79.94 102 VAL A CA 1
ATOM 802 C C . VAL A 1 102 ? 16.505 -1.746 -15.921 1.00 79.94 102 VAL A C 1
ATOM 804 O O . VAL A 1 102 ? 16.352 -1.957 -14.716 1.00 79.94 102 VAL A O 1
ATOM 807 N N . PHE A 1 103 ? 15.558 -2.031 -16.818 1.00 79.00 103 PHE A N 1
ATOM 808 C CA . PHE A 1 103 ? 14.272 -2.627 -16.452 1.00 79.00 103 PHE A CA 1
ATOM 809 C C . PHE A 1 103 ? 14.424 -3.979 -15.756 1.00 79.00 103 PHE A C 1
ATOM 811 O O . PHE A 1 103 ? 13.812 -4.211 -14.710 1.00 79.00 103 PHE A O 1
ATOM 818 N N . LEU A 1 104 ? 15.271 -4.853 -16.301 1.00 80.12 104 LEU A N 1
ATOM 819 C CA . LEU A 1 104 ? 15.548 -6.162 -15.719 1.00 80.12 104 LEU A CA 1
ATOM 820 C C . LEU A 1 104 ? 16.205 -6.043 -14.342 1.00 80.12 104 LEU A C 1
ATOM 822 O O . LEU A 1 104 ? 15.816 -6.775 -13.438 1.00 80.12 104 LEU A O 1
ATOM 826 N N . LEU A 1 105 ? 17.132 -5.102 -14.140 1.00 79.56 105 LEU A N 1
ATOM 827 C CA . LEU A 1 105 ? 17.760 -4.871 -12.833 1.00 79.56 105 LEU A CA 1
ATOM 828 C C . LEU A 1 105 ? 16.753 -4.405 -11.774 1.00 79.56 105 LEU A C 1
ATOM 830 O O . LEU A 1 105 ? 16.769 -4.902 -10.646 1.00 79.56 105 LEU A O 1
ATOM 834 N N . ILE A 1 106 ? 15.854 -3.482 -12.129 1.00 77.38 106 ILE A N 1
ATOM 835 C CA . ILE A 1 106 ? 14.795 -3.007 -11.226 1.00 77.38 106 ILE A CA 1
ATOM 836 C C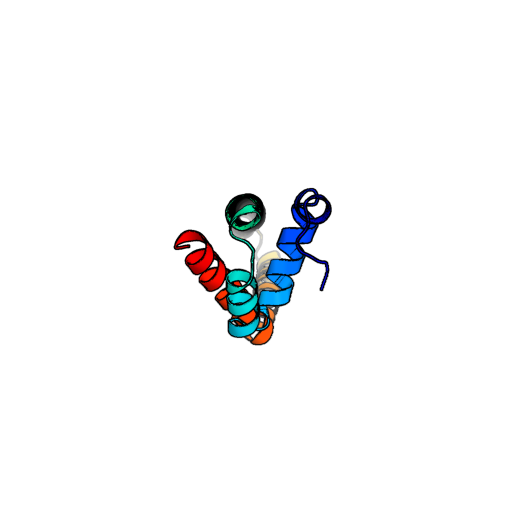 . ILE A 1 106 ? 13.857 -4.162 -10.863 1.00 77.38 106 ILE A C 1
ATOM 838 O O . ILE A 1 106 ? 13.573 -4.391 -9.683 1.00 77.38 106 ILE A O 1
ATOM 842 N N . TYR A 1 107 ? 13.407 -4.915 -11.867 1.00 74.50 107 TYR A N 1
ATOM 843 C CA . TYR A 1 107 ? 12.492 -6.036 -11.677 1.00 74.50 107 TYR A CA 1
ATOM 844 C C . TYR A 1 107 ? 13.133 -7.172 -10.868 1.00 74.50 107 TYR A C 1
ATOM 846 O O . TYR A 1 107 ? 12.515 -7.714 -9.951 1.00 74.50 107 TYR A O 1
ATOM 854 N N . TRP A 1 108 ? 14.404 -7.477 -11.131 1.00 75.81 108 TRP A N 1
ATOM 855 C CA . TRP A 1 108 ? 15.173 -8.464 -10.379 1.00 75.81 108 TRP A CA 1
ATOM 856 C C . TRP A 1 108 ? 15.337 -8.058 -8.917 1.00 75.81 108 TRP A C 1
ATOM 858 O O . TRP A 1 108 ? 15.108 -8.872 -8.028 1.00 75.81 108 TRP A O 1
ATOM 868 N N . ASN A 1 109 ? 15.669 -6.794 -8.641 1.00 75.69 109 ASN A N 1
ATOM 869 C CA . ASN A 1 109 ? 15.791 -6.289 -7.273 1.00 75.69 109 ASN A CA 1
ATOM 870 C C . ASN A 1 109 ? 14.450 -6.371 -6.517 1.00 75.69 109 ASN A C 1
ATOM 872 O O . ASN A 1 109 ? 14.413 -6.695 -5.330 1.00 75.69 109 ASN A O 1
ATOM 876 N N . PHE A 1 110 ? 13.330 -6.147 -7.209 1.00 69.56 110 PHE A N 1
ATOM 877 C CA . PHE A 1 110 ? 11.998 -6.336 -6.638 1.00 69.56 110 PHE A CA 1
ATOM 878 C C . PHE A 1 110 ? 11.687 -7.812 -6.330 1.00 69.56 110 PHE A C 1
ATOM 880 O O . PHE A 1 110 ? 11.208 -8.120 -5.237 1.00 69.56 110 PHE A O 1
ATOM 887 N N . ILE A 1 111 ? 11.986 -8.733 -7.253 1.00 68.50 111 ILE A N 1
ATOM 888 C CA . ILE A 1 111 ? 11.752 -10.176 -7.068 1.00 68.50 111 ILE A CA 1
ATOM 889 C C . ILE A 1 111 ? 12.651 -10.766 -5.983 1.00 68.50 111 ILE A C 1
ATOM 891 O O . ILE A 1 111 ? 12.167 -11.513 -5.131 1.00 68.50 111 ILE A O 1
ATOM 895 N N . ALA A 1 112 ? 13.941 -10.433 -6.015 1.00 72.06 112 ALA A N 1
ATOM 896 C CA . ALA A 1 112 ? 14.946 -10.955 -5.098 1.00 72.06 112 ALA A CA 1
ATOM 897 C C . ALA A 1 112 ? 14.712 -10.480 -3.656 1.00 72.06 112 ALA A C 1
ATOM 899 O O . ALA A 1 112 ? 15.097 -11.159 -2.704 1.00 72.06 112 ALA A O 1
ATOM 900 N N . ASN A 1 113 ? 14.039 -9.340 -3.467 1.00 79.88 113 ASN A N 1
ATOM 901 C CA . ASN A 1 113 ? 13.720 -8.819 -2.145 1.00 79.88 113 ASN A CA 1
ATOM 902 C C . ASN A 1 113 ? 12.441 -9.453 -1.573 1.00 79.88 113 ASN A C 1
ATOM 904 O O . ASN A 1 113 ? 11.378 -8.832 -1.475 1.00 79.88 113 ASN A O 1
ATOM 908 N N . THR A 1 114 ? 12.572 -10.713 -1.156 1.00 77.94 114 THR A N 1
ATOM 909 C CA . THR A 1 114 ? 11.500 -11.524 -0.556 1.00 77.94 114 THR A CA 1
ATOM 910 C C . THR A 1 114 ? 10.827 -10.837 0.634 1.00 77.94 114 THR A C 1
ATOM 912 O O . THR A 1 114 ? 9.607 -10.909 0.764 1.00 77.94 114 THR A O 1
ATOM 915 N N . LYS A 1 115 ? 11.581 -10.086 1.450 1.00 81.12 115 LYS A N 1
ATOM 916 C CA . LYS A 1 115 ? 11.041 -9.312 2.582 1.00 81.12 115 LYS A CA 1
ATOM 917 C C . LYS A 1 115 ? 10.067 -8.222 2.133 1.00 81.12 115 LYS A C 1
ATOM 919 O O . LYS A 1 115 ? 8.976 -8.118 2.687 1.00 81.12 115 LYS A O 1
ATOM 924 N N . LYS A 1 116 ? 10.422 -7.435 1.109 1.00 79.88 116 LYS A N 1
ATOM 925 C CA . LYS A 1 116 ? 9.527 -6.396 0.564 1.00 79.88 116 LYS A CA 1
ATOM 926 C C . LYS A 1 116 ? 8.245 -6.998 -0.009 1.00 79.88 116 LYS A C 1
ATOM 928 O O . LYS A 1 116 ? 7.166 -6.459 0.224 1.00 79.88 116 LYS A O 1
ATOM 933 N N . ARG A 1 117 ? 8.351 -8.131 -0.712 1.00 80.81 117 ARG A N 1
ATOM 934 C CA . ARG A 1 117 ? 7.184 -8.846 -1.256 1.00 80.81 117 ARG A CA 1
ATOM 935 C C . ARG A 1 117 ? 6.276 -9.372 -0.150 1.00 80.81 117 ARG A C 1
ATOM 937 O O . ARG A 1 117 ? 5.072 -9.144 -0.206 1.00 80.81 117 ARG A O 1
ATOM 944 N N . GLN A 1 118 ? 6.848 -10.013 0.868 1.00 85.19 118 GLN A N 1
ATOM 945 C CA . GLN A 1 118 ? 6.080 -10.528 1.999 1.00 85.19 118 GLN A CA 1
ATOM 946 C C . GLN A 1 118 ? 5.345 -9.404 2.736 1.00 85.19 118 GLN A C 1
ATOM 948 O O . GLN A 1 118 ? 4.158 -9.531 3.018 1.00 85.19 118 GLN A O 1
ATOM 953 N N . LYS A 1 119 ? 6.016 -8.270 2.973 1.00 87.69 119 LYS A N 1
ATOM 954 C CA . LYS A 1 119 ? 5.403 -7.082 3.579 1.00 87.69 119 LYS A CA 1
ATOM 955 C C . LYS A 1 119 ? 4.201 -6.581 2.773 1.00 87.69 119 LYS A C 1
ATOM 957 O O . LYS A 1 119 ? 3.153 -6.308 3.345 1.00 87.69 119 LYS A O 1
ATOM 962 N N . TYR A 1 120 ? 4.324 -6.501 1.447 1.00 85.00 120 TYR A N 1
ATOM 963 C CA . TYR A 1 120 ? 3.228 -6.073 0.571 1.00 85.00 120 TYR A CA 1
ATOM 964 C C . TYR A 1 120 ? 2.018 -7.023 0.626 1.00 85.00 120 TYR A C 1
ATOM 966 O O . TYR A 1 120 ? 0.870 -6.576 0.696 1.00 85.00 120 TYR A O 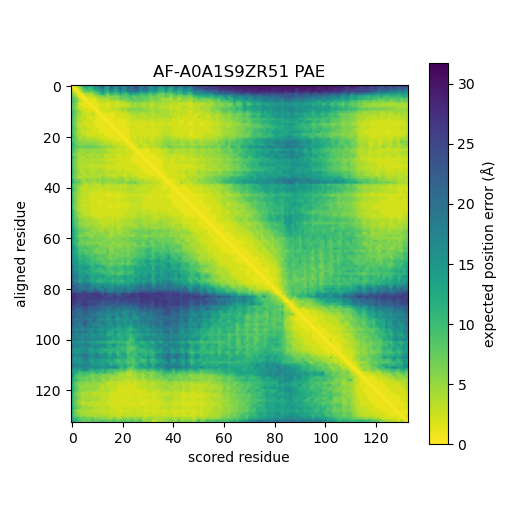1
ATOM 974 N N . ILE A 1 121 ? 2.274 -8.336 0.652 1.00 87.19 121 ILE A N 1
ATOM 975 C CA . ILE A 1 121 ? 1.233 -9.358 0.828 1.00 87.19 121 ILE A CA 1
ATOM 976 C C . ILE A 1 121 ? 0.549 -9.176 2.187 1.00 87.19 121 ILE A C 1
ATOM 978 O O . ILE A 1 121 ? -0.676 -9.089 2.244 1.00 87.19 121 ILE A O 1
ATOM 982 N N . ASN A 1 122 ? 1.325 -9.039 3.264 1.00 90.88 122 ASN A N 1
ATOM 983 C CA . ASN A 1 122 ? 0.791 -8.853 4.611 1.00 90.88 122 ASN A CA 1
ATOM 984 C C . ASN A 1 122 ? -0.093 -7.601 4.704 1.00 90.88 122 ASN A C 1
ATOM 986 O O . ASN A 1 122 ? -1.188 -7.688 5.250 1.00 90.88 122 ASN A O 1
ATOM 9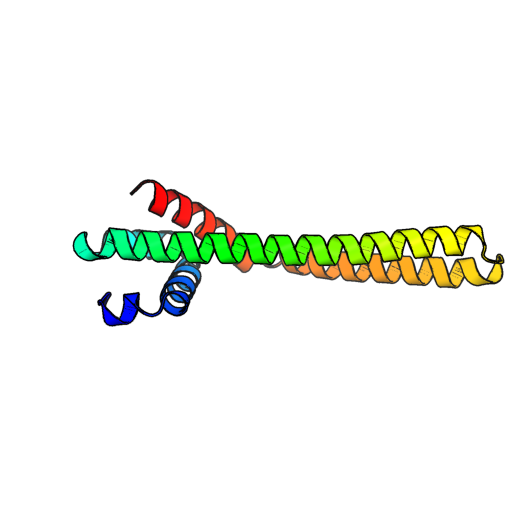90 N N . ILE A 1 123 ? 0.332 -6.464 4.134 1.00 91.25 123 ILE A N 1
ATOM 991 C CA . ILE A 1 123 ? -0.476 -5.231 4.071 1.00 91.25 123 ILE A CA 1
ATOM 992 C C . ILE A 1 123 ? -1.808 -5.500 3.366 1.00 91.25 123 ILE A C 1
ATOM 994 O O . ILE A 1 123 ? -2.861 -5.141 3.887 1.00 91.25 123 ILE A O 1
ATOM 998 N N . SER A 1 124 ? -1.777 -6.170 2.213 1.00 87.94 124 SER A N 1
ATOM 999 C CA . SER A 1 124 ? -2.983 -6.464 1.429 1.00 87.94 124 SER A CA 1
ATOM 1000 C C . SER A 1 124 ? -3.974 -7.335 2.211 1.00 87.94 124 SER A C 1
ATOM 1002 O O . SER A 1 124 ? -5.169 -7.035 2.260 1.00 87.94 124 SER A O 1
ATOM 1004 N N . VAL A 1 125 ? -3.477 -8.379 2.882 1.00 91.94 125 VAL A N 1
ATOM 1005 C CA . VAL A 1 125 ? -4.301 -9.266 3.720 1.00 91.94 125 VAL A CA 1
ATOM 1006 C C . VAL A 1 125 ? -4.834 -8.525 4.951 1.00 91.94 125 VAL A C 1
ATOM 1008 O O . VAL A 1 125 ? -6.013 -8.653 5.273 1.00 91.94 125 VAL A O 1
ATOM 1011 N N . LEU A 1 126 ? -4.011 -7.708 5.617 1.00 92.75 126 LEU A N 1
ATOM 1012 C CA . LEU A 1 126 ? -4.419 -6.908 6.779 1.00 92.75 126 LEU A CA 1
ATOM 1013 C C . LEU A 1 126 ? -5.496 -5.883 6.429 1.00 92.75 126 LEU A C 1
ATOM 1015 O O . LEU A 1 126 ? -6.407 -5.665 7.219 1.00 92.75 126 LEU A O 1
ATOM 1019 N N . ILE A 1 127 ? -5.431 -5.276 5.246 1.00 92.56 127 ILE A N 1
ATOM 1020 C CA . ILE A 1 127 ? -6.479 -4.367 4.774 1.00 92.56 127 ILE A CA 1
ATOM 1021 C C . ILE A 1 127 ? -7.782 -5.124 4.523 1.00 92.56 127 ILE A C 1
ATOM 1023 O O . ILE A 1 127 ? -8.847 -4.631 4.892 1.00 92.56 127 ILE A O 1
ATOM 1027 N N . GLY A 1 128 ? -7.713 -6.329 3.949 1.00 90.69 128 GLY A N 1
ATOM 1028 C CA . GLY A 1 128 ? -8.872 -7.218 3.833 1.00 90.69 128 GLY A CA 1
ATOM 1029 C C . GLY A 1 128 ? -9.484 -7.546 5.197 1.00 90.69 128 GLY A C 1
ATOM 1030 O O . GLY A 1 128 ? -10.687 -7.375 5.392 1.00 90.69 128 GLY A O 1
ATOM 1031 N N . TYR A 1 129 ? -8.643 -7.911 6.165 1.00 91.31 129 TYR A N 1
ATOM 1032 C CA . TYR A 1 129 ? -9.054 -8.180 7.542 1.00 91.31 129 TYR A CA 1
ATOM 1033 C C . TYR A 1 129 ? -9.730 -6.966 8.196 1.00 91.31 129 TYR A C 1
ATOM 1035 O O . TYR A 1 129 ? -10.836 -7.068 8.728 1.00 91.31 129 TYR A O 1
ATOM 1043 N N . LEU A 1 130 ? -9.117 -5.786 8.077 1.00 90.69 130 LEU A N 1
ATOM 1044 C CA . LEU A 1 130 ? -9.641 -4.535 8.624 1.00 90.69 130 LEU A CA 1
ATOM 1045 C C . LEU A 1 130 ? -10.985 -4.140 7.992 1.00 90.69 130 LEU A C 1
ATOM 1047 O O . LEU A 1 130 ? -11.818 -3.525 8.651 1.00 90.69 130 LEU A O 1
ATOM 1051 N N . LYS A 1 131 ? -11.226 -4.491 6.721 1.00 90.50 131 LYS A N 1
ATOM 1052 C CA . LYS A 1 131 ? -12.525 -4.282 6.061 1.00 90.50 131 LYS A CA 1
ATOM 1053 C C . LYS A 1 131 ? -13.616 -5.188 6.629 1.00 90.50 131 LYS A C 1
ATOM 1055 O O . LYS A 1 131 ? -14.734 -4.701 6.789 1.00 90.50 131 LYS A O 1
ATOM 1060 N N . SER A 1 132 ? -13.290 -6.447 6.930 1.00 88.00 132 SER A N 1
ATOM 1061 C CA . SER A 1 132 ? -14.235 -7.448 7.454 1.00 88.00 132 SER A CA 1
ATOM 1062 C C . SER A 1 132 ? -14.618 -7.271 8.925 1.00 88.00 132 SER A C 1
ATOM 1064 O O . SER A 1 132 ? -15.597 -7.863 9.368 1.00 88.00 132 SER A O 1
ATOM 1066 N N . LYS A 1 133 ? -13.848 -6.472 9.663 1.00 83.19 133 LYS A N 1
ATOM 1067 C CA . LYS A 1 133 ? -14.055 -6.166 11.077 1.00 83.19 133 LYS A CA 1
ATOM 1068 C C . LYS A 1 133 ? -14.856 -4.881 11.262 1.00 83.19 133 LYS A C 1
ATOM 1070 O O . LYS A 1 133 ? -15.657 -4.819 12.212 1.00 83.19 133 LYS A O 1
#

Solvent-accessible surface area (backbone atoms only — not comparable to full-atom values): 7420 Å² total; per-residue (Å²): 129,85,70,94,43,76,72,54,70,68,40,50,68,58,51,42,50,52,52,59,60,40,17,76,39,52,66,67,37,50,52,50,63,68,68,47,55,73,91,49,41,64,58,52,48,52,42,43,51,52,53,48,52,50,50,52,53,49,54,49,50,51,51,53,51,54,50,50,54,49,50,52,50,49,50,52,50,52,56,46,63,76,72,52,60,80,84,50,52,62,62,52,53,53,52,52,52,49,56,51,50,53,53,49,52,55,52,46,56,54,65,71,34,53,67,63,51,49,28,54,52,30,43,56,51,49,51,53,51,58,70,78,104

Mean predicted aligned error: 8.69 Å

Sequence (133 aa):
MSVLDEEYLKNTRKVYNDFCNKADSYESAKDFIDNIPAVYLARYKAIILAEHESCVKNDEAVRNFVTSVLLSALVSALVSATIQKPEFIISFIMGMIWVVGVFLLIYWNFIANTKKRQKYINISVLIGYLKSK

Organism: NCBI:txid257758

pLDDT: mean 82.53, std 8.91, range [44.94, 93.75]